Protein AF-A0A0M4FV95-F1 (afdb_monomer_lite)

Secondary structure (DSSP, 8-state):
--S--HHHHHH-EEEHHHHHHHH---HHHHHHHHHTTSS--B--SSSS--EEEHHHHHHHHHHHHHHHTT--HHHHHHHHHHHHHHHHHHHHHHHHHHHHTTT--

InterPro domains:
  IPR000551 MerR-type HTH domain [PF13411] (16-79)
  IPR000551 MerR-type HTH domain [PS50937] (16-82)
  IPR000551 MerR-type HTH domain [SM00422] (16-83)
  IPR009061 Putative DNA-binding domain superfamily [SSF46955] (15-96)
  IPR047057 MerR transcriptional regulator [PTHR30204] (15-81)

Radius of gyration: 16.71 Å; chains: 1; bounding box: 46×29×49 Å

Sequence (105 aa):
MPLLDFDLLKKLVVGIGEVSEITGVPTRKLRYWEEKAIIQSEKDGEGITRRYNYLNIKKILLIQELLDEGYTLDAAAKKVETRMKTINDVFLKLTEAASENKNDE

Organism: NCBI:txid1441095

pLDDT: mean 89.38, std 13.43, range [46.31, 98.69]

Structure (mmCIF, N/CA/C/O backbone):
data_AF-A0A0M4FV95-F1
#
_entry.id   AF-A0A0M4FV95-F1
#
loop_
_atom_site.group_PDB
_atom_site.id
_atom_site.type_symbol
_atom_site.label_atom_id
_atom_site.label_alt_id
_atom_site.label_comp_id
_atom_site.label_asym_id
_atom_site.label_entity_id
_atom_site.label_seq_id
_atom_site.pdbx_PDB_ins_code
_atom_site.Cartn_x
_atom_site.Cartn_y
_atom_site.Cartn_z
_atom_site.occupancy
_atom_site.B_iso_or_equiv
_atom_site.auth_seq_id
_atom_site.auth_comp_id
_atom_site.auth_asym_id
_atom_site.auth_atom_id
_atom_site.pdbx_PDB_model_num
ATOM 1 N N . MET A 1 1 ? -9.614 -22.257 12.464 1.00 50.12 1 MET A N 1
ATOM 2 C CA . MET A 1 1 ? -8.564 -21.220 12.446 1.00 50.12 1 MET A CA 1
ATOM 3 C C . MET A 1 1 ? -9.276 -19.894 12.222 1.00 50.12 1 MET A C 1
ATOM 5 O O . MET A 1 1 ? -9.968 -19.799 11.214 1.00 50.12 1 MET A O 1
ATOM 9 N N . PRO A 1 2 ? -9.273 -18.951 13.177 1.00 55.50 2 PRO A N 1
ATOM 10 C CA . PRO A 1 2 ? -9.903 -17.653 12.952 1.00 55.50 2 PRO A CA 1
ATOM 11 C C . PRO A 1 2 ? -9.246 -16.975 11.742 1.00 55.50 2 PRO A C 1
ATOM 13 O O . PRO A 1 2 ? -8.031 -17.042 11.583 1.00 55.50 2 PRO A O 1
ATOM 16 N N . LEU A 1 3 ? -10.058 -16.357 10.878 1.00 61.34 3 LEU A N 1
ATOM 17 C CA . LEU A 1 3 ? -9.598 -15.692 9.649 1.00 61.34 3 LEU A CA 1
ATOM 18 C C . LEU A 1 3 ? -8.696 -14.475 9.927 1.00 61.34 3 LEU A C 1
ATOM 20 O O . LEU A 1 3 ? -8.006 -14.013 9.023 1.00 61.34 3 LEU A O 1
ATOM 24 N N . LEU A 1 4 ? -8.700 -13.954 11.158 1.00 70.06 4 LEU A N 1
ATOM 25 C CA . LEU A 1 4 ? -7.836 -12.864 11.598 1.00 70.06 4 LEU A CA 1
ATOM 26 C C . LEU A 1 4 ? -7.277 -13.139 12.998 1.00 70.06 4 LEU A C 1
ATOM 28 O O . LEU A 1 4 ? -8.035 -13.302 13.952 1.00 70.06 4 LEU A O 1
ATOM 32 N N . ASP A 1 5 ? -5.950 -13.114 13.107 1.00 82.25 5 ASP A N 1
ATOM 33 C CA . ASP A 1 5 ? -5.207 -13.039 14.365 1.00 82.25 5 ASP A CA 1
ATOM 34 C C . ASP A 1 5 ? -4.617 -11.625 14.491 1.00 82.25 5 ASP A C 1
ATOM 36 O O . ASP A 1 5 ? -3.661 -11.259 13.803 1.00 82.25 5 ASP A O 1
ATOM 40 N N . PHE A 1 6 ? -5.226 -10.795 15.340 1.00 84.00 6 PHE A N 1
ATOM 41 C CA . PHE A 1 6 ? -4.820 -9.398 15.506 1.00 84.00 6 PHE A CA 1
ATOM 42 C C . PHE A 1 6 ? -3.434 -9.244 16.135 1.00 84.00 6 PHE A C 1
ATOM 44 O O . PHE A 1 6 ? -2.743 -8.268 15.837 1.00 84.00 6 PHE A O 1
ATOM 51 N N . ASP A 1 7 ? -3.015 -10.180 16.983 1.00 86.81 7 ASP A N 1
ATOM 52 C CA . ASP A 1 7 ? -1.711 -10.112 17.636 1.00 86.81 7 ASP A CA 1
ATOM 53 C C . ASP A 1 7 ? -0.594 -10.504 16.671 1.00 86.81 7 ASP A C 1
ATOM 55 O O . ASP A 1 7 ? 0.470 -9.877 16.678 1.00 86.81 7 ASP A O 1
ATOM 59 N N . LEU A 1 8 ? -0.863 -11.458 15.774 1.00 87.44 8 LEU A N 1
ATOM 60 C CA . LEU A 1 8 ? 0.003 -11.740 14.634 1.00 87.44 8 LEU A CA 1
ATOM 61 C C . LEU A 1 8 ? 0.132 -10.511 13.727 1.00 87.44 8 LEU A C 1
ATOM 63 O O . LEU A 1 8 ? 1.248 -10.101 13.412 1.00 87.44 8 LEU A O 1
ATOM 67 N N . LEU A 1 9 ? -0.987 -9.887 13.339 1.00 88.25 9 LEU A N 1
ATOM 68 C CA . LEU A 1 9 ? -0.980 -8.729 12.436 1.00 88.25 9 LEU A CA 1
ATOM 69 C C . LEU A 1 9 ? -0.175 -7.545 12.986 1.00 88.25 9 LEU A C 1
ATOM 71 O O . LEU A 1 9 ? 0.505 -6.866 12.218 1.00 88.25 9 LEU A O 1
ATOM 75 N N . LYS A 1 10 ? -0.215 -7.311 14.304 1.00 87.25 10 LYS A N 1
ATOM 76 C CA . LYS A 1 10 ? 0.578 -6.260 14.968 1.00 87.25 10 LYS A CA 1
ATOM 77 C C . LYS A 1 10 ? 2.085 -6.511 14.905 1.00 87.25 10 LYS A C 1
ATOM 79 O O . LYS A 1 10 ? 2.852 -5.555 14.901 1.00 87.25 10 LYS A O 1
ATOM 84 N N . LYS A 1 11 ? 2.507 -7.777 14.894 1.00 88.12 11 LYS A N 1
ATOM 85 C CA . LYS A 1 11 ? 3.922 -8.185 14.888 1.00 88.12 11 LYS A CA 1
ATOM 86 C C . LYS A 1 11 ? 4.441 -8.523 13.490 1.00 88.12 11 LYS A C 1
ATOM 88 O O . LYS A 1 11 ? 5.630 -8.789 13.334 1.00 88.12 11 LYS A O 1
ATOM 93 N N . LEU A 1 12 ? 3.564 -8.547 12.486 1.00 90.62 12 LEU A N 1
ATOM 94 C CA . LEU A 1 12 ? 3.898 -8.959 11.131 1.00 90.62 12 LEU A CA 1
ATOM 95 C C . LEU A 1 12 ? 4.865 -7.962 10.487 1.00 90.62 12 LEU A C 1
ATOM 97 O O . LEU A 1 12 ? 4.490 -6.827 10.195 1.00 90.62 12 LEU A O 1
ATOM 101 N N . VAL A 1 13 ? 6.081 -8.427 10.214 1.00 91.88 13 VAL A N 1
ATOM 102 C CA . VAL A 1 13 ? 7.128 -7.702 9.492 1.00 91.88 13 VAL A CA 1
ATOM 103 C C . VAL A 1 13 ? 7.799 -8.690 8.539 1.00 91.88 13 VAL A C 1
ATOM 105 O O . VAL A 1 13 ? 8.420 -9.653 8.981 1.00 91.88 13 VAL A O 1
ATOM 108 N N . VAL A 1 14 ? 7.642 -8.473 7.233 1.00 93.19 14 VAL A N 1
ATOM 109 C CA . VAL A 1 14 ? 7.982 -9.460 6.191 1.00 93.19 14 VAL A CA 1
ATOM 110 C C . VAL A 1 14 ? 9.024 -8.887 5.238 1.00 93.19 14 VAL A C 1
ATOM 112 O O . VAL A 1 14 ? 8.915 -7.730 4.826 1.00 93.19 14 VAL A O 1
ATOM 115 N N . GLY A 1 15 ? 10.048 -9.664 4.880 1.00 95.00 15 GLY A N 1
ATOM 116 C CA . GLY A 1 15 ? 11.104 -9.207 3.976 1.00 95.00 15 GLY A CA 1
ATOM 1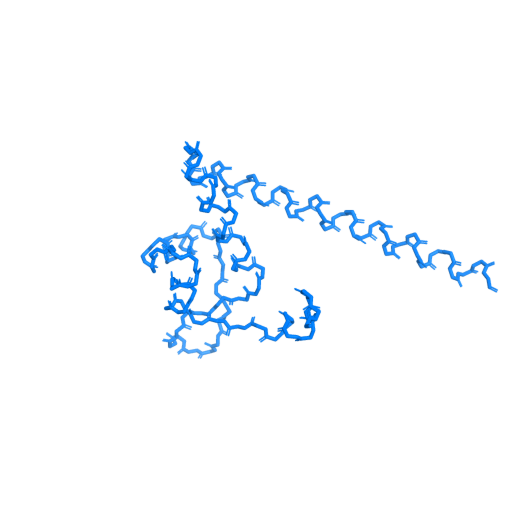17 C C . GLY A 1 15 ? 10.596 -8.970 2.551 1.00 95.00 15 GLY A C 1
ATOM 118 O O . GLY A 1 15 ? 9.684 -9.642 2.084 1.00 95.00 15 GLY A O 1
ATOM 119 N N . ILE A 1 16 ? 11.213 -8.044 1.810 1.00 95.50 16 ILE A N 1
ATOM 120 C CA . ILE A 1 16 ? 10.807 -7.724 0.425 1.00 95.50 16 ILE A CA 1
ATOM 121 C C . ILE A 1 16 ? 10.746 -8.945 -0.512 1.00 95.50 16 ILE A C 1
ATOM 123 O O . ILE A 1 16 ? 9.928 -8.960 -1.429 1.00 95.50 16 ILE A O 1
ATOM 127 N N . GLY A 1 17 ? 11.598 -9.955 -0.297 1.00 96.25 17 GLY A N 1
ATOM 128 C CA . GLY A 1 17 ? 11.572 -11.207 -1.060 1.00 96.25 17 GLY A CA 1
ATOM 129 C C . GLY A 1 17 ? 10.284 -11.995 -0.823 1.00 96.25 17 GLY A C 1
ATOM 130 O O . GLY A 1 17 ? 9.565 -12.282 -1.773 1.00 96.25 17 GLY A O 1
ATOM 131 N N . GLU A 1 18 ? 9.950 -12.240 0.442 1.00 96.31 18 GLU A N 1
ATOM 132 C CA . GLU A 1 18 ? 8.720 -12.925 0.855 1.00 96.31 18 GLU A CA 1
ATOM 133 C C . GLU A 1 18 ? 7.470 -12.131 0.448 1.00 96.31 18 GLU A C 1
ATOM 135 O O . GLU A 1 18 ? 6.505 -12.698 -0.052 1.00 96.31 18 GLU A O 1
ATOM 140 N N . VAL A 1 19 ? 7.489 -10.798 0.578 1.00 96.50 19 VAL A N 1
ATOM 141 C CA . VAL A 1 19 ? 6.387 -9.955 0.085 1.00 96.50 19 VAL A CA 1
ATOM 142 C C . VAL A 1 19 ? 6.213 -10.121 -1.421 1.00 96.50 19 VAL A C 1
ATOM 144 O O . VAL A 1 19 ? 5.083 -10.214 -1.895 1.00 96.50 19 VAL A O 1
ATOM 147 N N . SER A 1 20 ? 7.306 -10.175 -2.183 1.00 97.62 20 SER A N 1
ATOM 148 C CA . SER A 1 20 ? 7.247 -10.394 -3.629 1.00 97.62 20 SER A CA 1
ATOM 149 C C . SER A 1 20 ? 6.648 -11.756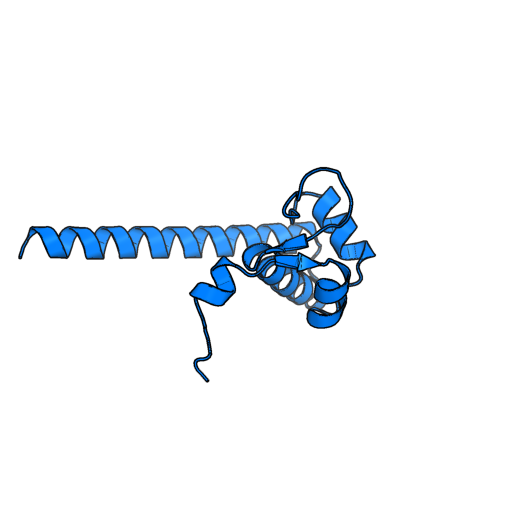 -3.977 1.00 97.62 20 SER A C 1
ATOM 151 O O . SER A 1 20 ? 5.808 -11.828 -4.869 1.00 97.62 20 SER A O 1
ATOM 153 N N . GLU A 1 21 ? 7.027 -12.802 -3.245 1.00 97.19 21 GLU A N 1
ATOM 154 C CA . GLU A 1 21 ? 6.499 -14.158 -3.412 1.00 97.19 21 GLU A CA 1
ATOM 155 C C . GLU A 1 21 ? 5.000 -14.235 -3.094 1.00 97.19 21 GLU A C 1
ATOM 157 O O . GLU A 1 21 ? 4.220 -14.720 -3.909 1.00 97.19 21 GLU A O 1
ATOM 162 N N . ILE A 1 22 ? 4.578 -13.688 -1.951 1.00 93.88 22 ILE A N 1
ATOM 163 C CA . ILE A 1 22 ? 3.187 -13.762 -1.477 1.00 93.88 22 ILE A CA 1
ATOM 164 C C . ILE A 1 22 ? 2.251 -12.891 -2.325 1.00 93.88 22 ILE A C 1
ATOM 166 O O . ILE A 1 22 ? 1.109 -13.267 -2.574 1.00 93.88 22 ILE A O 1
ATOM 170 N N . THR A 1 23 ? 2.707 -11.709 -2.752 1.00 94.25 23 THR A N 1
ATOM 171 C CA . THR A 1 23 ? 1.864 -10.753 -3.498 1.00 94.25 23 THR A CA 1
ATOM 172 C C . THR A 1 23 ? 1.961 -10.907 -5.016 1.00 94.25 23 THR A C 1
ATOM 174 O O . THR A 1 23 ? 1.182 -10.290 -5.737 1.00 94.25 23 THR A O 1
ATOM 177 N N . GLY A 1 24 ? 2.947 -11.654 -5.525 1.00 95.88 24 GLY A N 1
ATOM 178 C CA . GLY A 1 24 ? 3.266 -11.730 -6.954 1.00 95.88 24 GLY A CA 1
ATOM 179 C C . GLY A 1 24 ? 3.859 -10.440 -7.543 1.00 95.88 24 GLY A C 1
ATOM 180 O O . GLY A 1 24 ? 4.201 -10.395 -8.727 1.00 95.88 24 GLY A O 1
ATOM 181 N N . VAL A 1 25 ? 4.016 -9.374 -6.747 1.00 97.75 25 VAL A N 1
ATOM 182 C CA . VAL A 1 25 ? 4.578 -8.098 -7.203 1.00 97.75 25 VAL A CA 1
ATOM 183 C C . VAL A 1 25 ? 6.104 -8.197 -7.225 1.00 97.75 25 VAL A C 1
ATOM 185 O O . VAL A 1 25 ? 6.713 -8.420 -6.179 1.00 97.75 25 VAL A O 1
ATOM 188 N N . PRO A 1 26 ? 6.780 -7.980 -8.371 1.00 98.12 26 PRO A N 1
ATOM 189 C CA . PRO A 1 26 ? 8.235 -8.069 -8.436 1.00 98.12 26 PRO A CA 1
ATOM 190 C C . PRO A 1 26 ? 8.932 -7.107 -7.468 1.00 98.12 26 PRO A C 1
ATOM 192 O O . PRO A 1 26 ? 8.583 -5.927 -7.407 1.00 98.12 26 PRO A O 1
ATOM 195 N N . THR A 1 27 ? 9.999 -7.560 -6.805 1.00 97.38 27 THR A N 1
ATOM 196 C CA . THR A 1 27 ? 10.803 -6.740 -5.872 1.00 97.38 27 THR A CA 1
ATOM 197 C C . THR A 1 27 ? 11.224 -5.384 -6.452 1.00 97.38 27 THR A C 1
ATOM 199 O O . THR A 1 27 ? 11.224 -4.382 -5.741 1.00 97.38 27 THR A O 1
ATOM 202 N N . ARG A 1 28 ? 11.525 -5.306 -7.758 1.00 97.38 28 ARG A N 1
ATOM 203 C CA . ARG A 1 28 ? 11.818 -4.037 -8.451 1.00 97.38 28 ARG A CA 1
ATOM 204 C C . ARG A 1 28 ? 10.655 -3.037 -8.399 1.00 97.38 28 ARG A C 1
ATOM 206 O O . ARG A 1 28 ? 10.897 -1.852 -8.211 1.00 97.38 28 ARG A O 1
ATOM 213 N N . LYS A 1 29 ? 9.405 -3.501 -8.547 1.00 97.88 29 LYS A N 1
ATOM 214 C CA . LYS A 1 29 ? 8.212 -2.646 -8.451 1.00 97.88 29 LYS A CA 1
ATOM 215 C C . LYS A 1 29 ? 8.045 -2.166 -7.014 1.00 97.88 29 LYS A C 1
ATOM 217 O O . LYS A 1 29 ? 7.820 -0.984 -6.815 1.00 97.88 29 LYS A O 1
ATOM 222 N N . LEU A 1 30 ? 8.242 -3.048 -6.032 1.00 97.75 30 LEU A N 1
ATOM 223 C CA . LEU A 1 30 ? 8.171 -2.690 -4.612 1.00 97.75 30 LEU A CA 1
ATOM 224 C C . LEU A 1 30 ? 9.193 -1.603 -4.242 1.00 97.75 30 LEU A C 1
ATOM 226 O O . LEU A 1 30 ? 8.825 -0.597 -3.645 1.00 97.75 30 LEU A O 1
ATOM 230 N N . ARG A 1 31 ? 10.455 -1.744 -4.675 1.00 96.25 31 ARG A N 1
ATOM 231 C CA . ARG A 1 31 ? 11.486 -0.707 -4.476 1.00 96.25 31 ARG A CA 1
ATOM 232 C C . ARG A 1 31 ? 11.095 0.616 -5.132 1.00 96.25 31 ARG A C 1
ATOM 234 O O . ARG A 1 31 ? 11.211 1.654 -4.495 1.00 96.25 31 ARG A O 1
ATOM 241 N N . TYR A 1 32 ? 10.576 0.570 -6.357 1.00 97.38 32 TYR A N 1
ATOM 242 C CA . TYR A 1 32 ? 10.108 1.761 -7.064 1.00 97.38 32 TYR A CA 1
ATOM 243 C C . TYR A 1 32 ? 8.911 2.436 -6.372 1.00 97.38 32 TYR A C 1
ATOM 245 O O . TYR A 1 32 ? 8.864 3.658 -6.258 1.00 97.38 32 TYR A O 1
ATOM 253 N N . TRP A 1 33 ? 7.943 1.664 -5.869 1.00 97.75 33 TRP A N 1
ATOM 254 C CA . TRP A 1 33 ? 6.804 2.205 -5.118 1.00 97.75 33 TRP A CA 1
ATOM 255 C C . TRP A 1 33 ? 7.254 2.851 -3.809 1.00 97.75 33 TRP A C 1
ATOM 257 O O . TRP A 1 33 ? 6.704 3.872 -3.402 1.00 97.75 33 TRP A O 1
ATOM 267 N N . GLU A 1 34 ? 8.281 2.294 -3.173 1.00 95.62 34 GLU A N 1
ATOM 268 C CA . GLU A 1 34 ? 8.899 2.883 -1.990 1.00 95.62 34 GLU A CA 1
ATOM 269 C C . GLU A 1 34 ? 9.687 4.162 -2.297 1.00 95.62 34 GLU A C 1
ATOM 271 O O . GLU A 1 34 ? 9.555 5.144 -1.574 1.00 95.62 34 GLU A O 1
ATOM 276 N N . GLU A 1 35 ? 10.447 4.206 -3.395 1.00 95.75 35 GLU A N 1
ATOM 277 C CA . GLU A 1 35 ? 11.108 5.431 -3.878 1.00 95.75 35 GLU A CA 1
ATOM 278 C C . GLU A 1 35 ? 10.099 6.551 -4.166 1.00 95.75 35 GLU A C 1
ATOM 280 O O . GLU A 1 35 ? 10.381 7.727 -3.947 1.00 95.75 35 GLU A O 1
ATOM 285 N N . LYS A 1 36 ? 8.893 6.184 -4.614 1.00 97.00 36 LYS A N 1
ATOM 286 C CA . LYS A 1 36 ? 7.754 7.092 -4.798 1.00 97.00 36 LYS A CA 1
ATOM 287 C C . LYS A 1 36 ? 6.997 7.411 -3.502 1.00 97.00 36 LYS A C 1
ATOM 289 O O . LYS A 1 36 ? 5.982 8.097 -3.564 1.00 97.00 36 LYS A O 1
ATOM 294 N N . ALA A 1 37 ? 7.469 6.926 -2.352 1.00 96.19 37 ALA A N 1
ATOM 295 C CA . ALA A 1 37 ? 6.848 7.074 -1.035 1.00 96.19 37 ALA A CA 1
ATOM 296 C C . ALA A 1 37 ? 5.399 6.547 -0.942 1.00 96.19 37 ALA A C 1
ATOM 298 O O . ALA A 1 37 ? 4.649 6.929 -0.045 1.00 96.19 37 ALA A O 1
ATOM 299 N N . ILE A 1 38 ? 5.002 5.645 -1.846 1.00 97.19 38 ILE A N 1
ATOM 300 C CA . ILE A 1 38 ? 3.666 5.029 -1.871 1.00 97.19 38 ILE A CA 1
ATOM 301 C C . ILE A 1 38 ? 3.546 3.973 -0.759 1.00 97.19 38 ILE A C 1
ATOM 303 O O . ILE A 1 38 ? 2.514 3.847 -0.091 1.00 97.19 38 ILE A O 1
ATOM 307 N N . ILE A 1 39 ? 4.634 3.235 -0.544 1.00 96.50 39 ILE A N 1
ATOM 308 C CA . ILE A 1 39 ? 4.837 2.290 0.558 1.00 96.50 39 ILE A CA 1
ATOM 309 C C . ILE A 1 39 ? 6.126 2.655 1.295 1.00 96.50 39 ILE A C 1
ATOM 311 O O . ILE A 1 39 ? 6.972 3.359 0.749 1.00 96.50 39 ILE A O 1
ATOM 315 N N . GLN A 1 40 ? 6.283 2.192 2.530 1.00 94.31 40 GLN A N 1
ATOM 316 C CA . GLN A 1 40 ? 7.452 2.488 3.361 1.00 94.31 40 GLN A CA 1
ATOM 317 C C . GLN A 1 40 ? 7.894 1.218 4.080 1.00 94.31 40 GLN A C 1
ATOM 319 O O . GLN A 1 40 ? 7.063 0.540 4.683 1.00 94.31 40 GLN A O 1
ATOM 324 N N . SER A 1 41 ? 9.180 0.876 4.008 1.00 92.12 41 SER A N 1
ATOM 325 C CA . SER A 1 41 ? 9.715 -0.211 4.824 1.00 92.12 41 SER A CA 1
ATOM 326 C C . SER A 1 41 ? 9.894 0.208 6.282 1.00 92.12 41 SER A C 1
ATOM 328 O O . SER A 1 41 ? 10.197 1.363 6.590 1.00 92.12 41 SER A O 1
ATOM 330 N N . GLU A 1 42 ? 9.740 -0.762 7.175 1.00 88.06 42 GLU A N 1
ATOM 331 C CA . GLU A 1 42 ? 10.208 -0.659 8.550 1.00 88.06 42 GLU A CA 1
ATOM 332 C C . GLU A 1 42 ? 11.741 -0.646 8.514 1.00 88.06 42 GLU A C 1
ATOM 334 O O . GLU A 1 42 ? 12.376 -1.573 7.999 1.00 88.06 42 GLU A O 1
ATOM 339 N N . LYS A 1 43 ? 12.347 0.443 8.996 1.00 69.38 43 LYS A N 1
ATOM 340 C CA . LYS A 1 43 ? 13.803 0.556 9.097 1.00 69.38 43 LYS A CA 1
ATOM 341 C C . LYS A 1 43 ? 14.258 -0.163 10.362 1.00 69.38 43 LYS A C 1
ATOM 343 O O . LYS A 1 43 ? 14.308 0.448 11.425 1.00 69.38 43 LYS A O 1
ATOM 348 N N . ASP A 1 44 ? 14.650 -1.423 10.234 1.00 57.12 44 ASP A N 1
ATOM 349 C CA . ASP A 1 44 ? 15.566 -2.017 11.206 1.00 57.12 44 ASP A CA 1
ATOM 350 C C . ASP A 1 44 ? 16.931 -1.352 10.965 1.00 57.12 44 ASP A C 1
ATOM 352 O O . ASP A 1 44 ? 17.418 -1.341 9.832 1.00 57.12 44 ASP A O 1
ATOM 356 N N . GLY A 1 45 ? 17.478 -0.686 11.988 1.00 51.44 45 GLY A N 1
ATOM 357 C CA . GLY A 1 45 ? 18.701 0.119 11.906 1.00 51.44 45 GLY A CA 1
ATOM 358 C C . GLY A 1 45 ? 19.804 -0.515 11.049 1.00 51.44 45 GLY A C 1
ATOM 359 O O . GLY A 1 45 ? 19.987 -1.726 11.033 1.00 51.44 45 GLY A O 1
ATOM 360 N N . GLU A 1 46 ? 20.528 0.335 10.320 1.00 54.78 46 GLU A N 1
ATOM 361 C CA . GLU A 1 46 ? 21.668 -0.053 9.478 1.00 54.78 46 GLU A CA 1
ATOM 362 C C . GLU A 1 46 ? 21.331 -0.967 8.284 1.00 54.78 46 GLU A C 1
ATOM 364 O O . GLU A 1 46 ? 21.983 -1.964 8.022 1.00 54.78 46 GLU A O 1
ATOM 369 N N . GLY A 1 47 ? 20.344 -0.580 7.473 1.00 58.12 47 GLY A N 1
ATOM 370 C CA . GLY A 1 47 ? 20.417 -0.734 6.010 1.00 58.12 47 GLY A CA 1
ATOM 371 C C . GLY A 1 47 ? 20.383 -2.140 5.393 1.00 58.12 47 GLY A C 1
ATOM 372 O O . GLY A 1 47 ? 20.516 -2.235 4.173 1.00 58.12 47 GLY A O 1
ATOM 373 N N . ILE A 1 48 ? 20.189 -3.222 6.149 1.00 70.94 48 ILE A N 1
ATOM 374 C CA . ILE A 1 48 ? 20.478 -4.556 5.596 1.00 70.94 48 ILE A CA 1
ATOM 375 C C . ILE A 1 48 ? 19.328 -5.171 4.783 1.00 70.94 48 ILE A C 1
ATOM 377 O O . ILE A 1 48 ? 19.615 -5.832 3.788 1.00 70.94 48 ILE A O 1
ATOM 381 N N . THR A 1 49 ? 18.036 -4.948 5.061 1.00 81.62 49 THR A N 1
ATOM 382 C CA . THR A 1 49 ? 16.950 -5.461 4.186 1.00 81.62 49 THR A CA 1
ATOM 383 C C . THR A 1 49 ? 15.626 -4.724 4.407 1.00 81.62 49 THR A C 1
ATOM 385 O O . THR A 1 49 ? 15.217 -4.507 5.540 1.00 81.62 49 THR A O 1
ATOM 388 N N . ARG A 1 50 ? 14.919 -4.378 3.318 1.00 90.94 50 ARG A N 1
ATOM 389 C CA . ARG A 1 50 ? 13.568 -3.787 3.372 1.00 90.94 50 ARG A CA 1
ATOM 390 C C . ARG A 1 50 ? 12.566 -4.792 3.924 1.00 90.94 50 ARG A C 1
ATOM 392 O O . ARG A 1 50 ? 12.468 -5.905 3.395 1.00 90.94 50 ARG A O 1
ATOM 399 N N . ARG A 1 51 ? 11.792 -4.369 4.919 1.00 93.19 51 ARG A N 1
ATOM 400 C CA . ARG A 1 51 ? 10.717 -5.161 5.513 1.00 93.19 51 ARG A CA 1
ATOM 401 C C . ARG A 1 51 ? 9.421 -4.369 5.540 1.00 93.19 51 ARG A C 1
ATOM 403 O O . ARG A 1 51 ? 9.449 -3.166 5.757 1.00 93.19 51 ARG A O 1
ATOM 410 N N . TYR A 1 52 ? 8.294 -5.027 5.316 1.00 95.12 52 TYR A N 1
ATOM 411 C CA . TYR A 1 52 ? 6.993 -4.377 5.230 1.00 95.12 52 TYR A CA 1
ATOM 412 C C . TYR A 1 52 ? 6.043 -4.963 6.265 1.00 95.12 52 TYR A C 1
ATOM 414 O O . TYR A 1 52 ? 5.932 -6.181 6.411 1.00 95.12 52 TYR A O 1
ATOM 422 N N . ASN A 1 53 ? 5.358 -4.074 6.976 1.00 94.69 53 ASN A N 1
ATOM 423 C CA . ASN A 1 53 ? 4.305 -4.445 7.906 1.00 94.69 53 ASN A CA 1
ATOM 424 C C . ASN A 1 53 ? 3.001 -4.816 7.176 1.00 94.69 53 ASN A C 1
ATOM 426 O O . ASN A 1 53 ? 2.859 -4.634 5.960 1.00 94.69 53 ASN A O 1
ATOM 430 N N . TYR A 1 54 ? 2.008 -5.266 7.941 1.00 93.56 54 TYR A N 1
ATOM 431 C CA . TYR A 1 54 ? 0.676 -5.585 7.425 1.00 93.56 54 TYR A CA 1
ATOM 432 C C . TYR A 1 54 ? 0.048 -4.462 6.578 1.00 93.56 54 TYR A C 1
ATOM 434 O O . TYR A 1 54 ? -0.494 -4.728 5.504 1.00 93.56 54 TYR A O 1
ATOM 442 N N . LEU A 1 55 ? 0.125 -3.202 7.024 1.00 93.00 55 LEU A N 1
ATOM 443 C CA . LEU A 1 55 ? -0.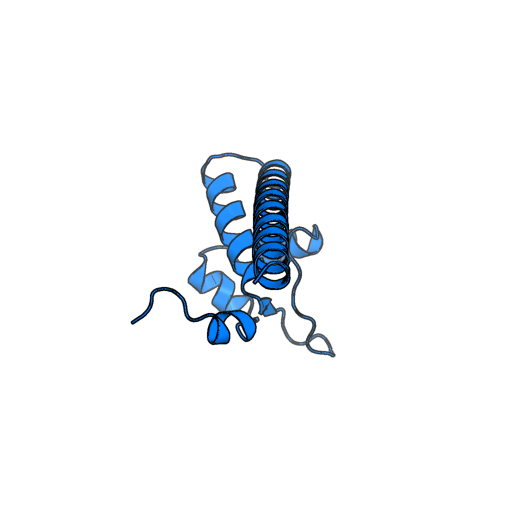486 -2.078 6.307 1.00 93.00 55 LEU A CA 1
ATOM 444 C C . LEU A 1 55 ? 0.161 -1.858 4.938 1.00 93.00 55 LEU A C 1
ATOM 446 O O . LEU A 1 55 ? -0.544 -1.599 3.963 1.00 93.00 55 LEU A O 1
ATOM 450 N N . ASN A 1 56 ? 1.482 -1.993 4.848 1.00 96.06 56 ASN A N 1
ATOM 451 C CA . ASN A 1 56 ? 2.203 -1.894 3.586 1.00 96.06 56 ASN A CA 1
ATOM 452 C C . ASN A 1 56 ? 1.872 -3.062 2.653 1.00 96.06 56 ASN A C 1
ATOM 454 O O . ASN A 1 56 ? 1.587 -2.825 1.484 1.00 96.06 56 ASN A O 1
ATOM 458 N N . ILE A 1 57 ? 1.821 -4.297 3.158 1.00 96.06 57 ILE A N 1
ATOM 459 C CA . ILE A 1 57 ? 1.430 -5.469 2.355 1.00 96.06 57 ILE A CA 1
ATOM 460 C C . ILE A 1 57 ? 0.005 -5.297 1.811 1.00 96.06 57 ILE A C 1
ATOM 462 O O . ILE A 1 57 ? -0.241 -5.510 0.625 1.00 96.06 57 ILE A O 1
ATOM 466 N N . LYS A 1 58 ? -0.926 -4.813 2.640 1.00 94.56 58 LYS A N 1
ATOM 467 C CA . LYS A 1 58 ? -2.292 -4.499 2.208 1.00 94.56 58 LYS A CA 1
ATOM 468 C C . LYS A 1 58 ? -2.324 -3.422 1.121 1.00 94.56 58 LYS A C 1
ATOM 470 O O . LYS A 1 58 ? -3.057 -3.571 0.148 1.00 94.56 58 LYS A O 1
ATOM 475 N N . LYS A 1 59 ? -1.534 -2.349 1.260 1.00 97.00 59 LYS A N 1
ATOM 476 C CA . LYS A 1 59 ? -1.400 -1.320 0.214 1.00 97.00 59 LYS A CA 1
ATOM 477 C C . LYS A 1 59 ? -0.889 -1.919 -1.094 1.00 97.00 59 LYS A C 1
ATOM 479 O O . LYS A 1 59 ? -1.457 -1.624 -2.137 1.00 97.00 59 LYS A O 1
ATOM 484 N N . ILE A 1 60 ? 0.148 -2.756 -1.031 1.00 98.00 60 ILE A N 1
ATOM 485 C CA . ILE A 1 60 ? 0.758 -3.404 -2.200 1.00 98.00 60 ILE A CA 1
ATOM 486 C C . ILE A 1 60 ? -0.288 -4.197 -2.985 1.00 98.00 60 ILE A C 1
ATOM 488 O O . ILE A 1 60 ? -0.399 -4.002 -4.193 1.00 98.00 60 ILE A O 1
ATOM 492 N N . LEU A 1 61 ? -1.075 -5.030 -2.298 1.00 97.25 61 LEU A N 1
ATOM 493 C CA . LEU A 1 61 ? -2.129 -5.837 -2.920 1.00 97.25 61 LEU A CA 1
ATOM 494 C C . LEU A 1 61 ? -3.182 -4.964 -3.612 1.00 97.25 61 LEU A C 1
ATOM 496 O O . LEU A 1 61 ? -3.429 -5.128 -4.800 1.00 97.25 61 LEU A O 1
ATOM 500 N N . LEU A 1 62 ? -3.730 -3.972 -2.903 1.00 97.75 62 LEU A N 1
ATOM 501 C CA . LEU A 1 62 ? -4.774 -3.100 -3.453 1.00 97.75 62 LEU A CA 1
ATOM 502 C C . LEU A 1 62 ? -4.277 -2.241 -4.627 1.00 97.75 62 LEU A C 1
ATOM 504 O O . LEU A 1 62 ? -5.034 -1.938 -5.545 1.00 97.75 62 LEU A O 1
ATOM 508 N N . ILE A 1 63 ? -3.012 -1.812 -4.597 1.00 98.50 63 ILE A N 1
ATOM 509 C CA . ILE A 1 63 ? -2.408 -1.091 -5.722 1.00 98.50 63 ILE A CA 1
ATOM 510 C C . ILE A 1 63 ? -2.255 -2.033 -6.912 1.00 98.50 63 ILE A C 1
ATOM 512 O O . ILE A 1 63 ? -2.594 -1.640 -8.022 1.00 98.50 63 ILE A O 1
ATOM 516 N N . GLN A 1 64 ? -1.761 -3.254 -6.693 1.00 98.06 64 GLN A N 1
ATOM 517 C CA . GLN A 1 64 ? -1.576 -4.236 -7.758 1.00 98.06 64 GLN A CA 1
ATOM 518 C C . GLN A 1 64 ? -2.907 -4.579 -8.445 1.00 98.06 64 GLN A C 1
ATOM 520 O O . GLN A 1 64 ? -2.953 -4.536 -9.668 1.00 98.06 64 GLN A O 1
ATOM 525 N N . GLU A 1 65 ? -3.988 -4.787 -7.686 1.00 97.62 65 GLU A N 1
ATOM 526 C CA . GLU A 1 65 ? -5.343 -4.996 -8.228 1.00 97.62 65 GLU A CA 1
ATOM 527 C C . GLU A 1 65 ? -5.776 -3.848 -9.155 1.00 97.62 65 GLU A C 1
ATOM 529 O O . GLU A 1 65 ? -6.199 -4.074 -10.285 1.00 97.62 65 GLU A O 1
ATOM 534 N N . LEU A 1 66 ? -5.593 -2.594 -8.728 1.00 98.44 66 LEU A N 1
ATOM 535 C CA . LEU A 1 66 ? -5.940 -1.428 -9.548 1.00 98.44 66 LEU A CA 1
ATOM 536 C C . LEU A 1 66 ? -5.045 -1.297 -10.790 1.00 98.44 66 LEU A C 1
ATOM 538 O O . LEU A 1 66 ? -5.502 -0.860 -11.844 1.00 98.44 66 LEU A O 1
ATOM 542 N N . LEU A 1 67 ? -3.767 -1.660 -10.700 1.00 98.06 67 LEU A N 1
ATOM 543 C CA . LEU A 1 67 ? -2.904 -1.696 -11.882 1.00 98.06 67 LEU A CA 1
ATOM 544 C C . LEU A 1 67 ? -3.386 -2.744 -12.892 1.00 98.06 67 LEU A C 1
ATOM 546 O O . LEU A 1 67 ? -3.360 -2.475 -14.092 1.00 98.06 67 LEU A O 1
ATOM 550 N N . ASP A 1 68 ? -3.849 -3.898 -12.414 1.00 97.56 68 ASP A N 1
ATOM 551 C CA . ASP A 1 68 ? -4.380 -4.974 -13.257 1.00 97.56 68 ASP A CA 1
ATOM 552 C C . ASP A 1 68 ? -5.730 -4.591 -13.894 1.00 97.56 68 ASP A C 1
ATOM 554 O O . ASP A 1 68 ? -6.025 -4.996 -15.018 1.00 97.56 68 ASP A O 1
ATOM 558 N N . GLU A 1 69 ? -6.499 -3.712 -13.246 1.00 98.06 69 GLU A N 1
ATOM 559 C CA . GLU A 1 69 ? -7.687 -3.053 -13.813 1.00 98.06 69 GLU A CA 1
ATOM 560 C C . GLU A 1 69 ? -7.359 -1.926 -14.820 1.00 98.06 69 GLU A C 1
ATOM 562 O O . GLU A 1 69 ? -8.263 -1.348 -15.426 1.00 98.06 69 GLU A O 1
ATOM 567 N N . GLY A 1 70 ? -6.078 -1.596 -15.022 1.00 98.25 70 GLY A N 1
ATOM 568 C CA . GLY A 1 70 ? -5.626 -0.606 -16.005 1.00 98.25 70 GLY A CA 1
ATOM 569 C C . GLY A 1 70 ? -5.451 0.819 -15.470 1.00 98.25 70 GLY A C 1
ATOM 570 O O . GLY A 1 70 ? -5.256 1.749 -16.257 1.00 98.25 70 GLY A O 1
ATOM 571 N N . TYR A 1 71 ? -5.488 1.028 -14.151 1.00 98.56 71 TYR A N 1
ATOM 572 C CA . TYR A 1 71 ? -5.145 2.326 -13.571 1.00 98.56 71 TYR A CA 1
ATOM 573 C C . TYR A 1 71 ? -3.641 2.611 -13.670 1.00 98.56 71 TYR A C 1
ATOM 575 O O . TYR A 1 71 ? -2.797 1.716 -13.667 1.00 98.56 71 TYR A O 1
ATOM 583 N N . THR A 1 72 ? -3.281 3.896 -13.695 1.00 98.50 72 THR A N 1
ATOM 584 C CA . THR A 1 72 ? -1.888 4.311 -13.491 1.00 98.50 72 THR A CA 1
ATOM 585 C C . THR A 1 72 ? -1.487 4.125 -12.027 1.00 98.50 72 THR A C 1
ATOM 587 O O . THR A 1 72 ? -2.335 4.155 -11.133 1.00 98.50 72 THR A O 1
ATOM 590 N N . LEU A 1 73 ? -0.183 3.996 -11.761 1.00 98.25 73 LEU A N 1
ATOM 591 C CA . LEU A 1 73 ? 0.334 3.871 -10.393 1.00 98.25 73 LEU A CA 1
ATOM 592 C C . LEU A 1 73 ? -0.110 5.030 -9.492 1.00 98.25 73 LEU A C 1
ATOM 594 O O . LEU A 1 73 ? -0.560 4.790 -8.375 1.00 98.25 73 LEU A O 1
ATOM 598 N N . ASP A 1 74 ? -0.047 6.266 -9.988 1.00 98.31 74 ASP A N 1
ATOM 599 C CA . ASP A 1 74 ? -0.440 7.450 -9.218 1.00 98.31 74 ASP A CA 1
ATOM 600 C C . ASP A 1 74 ? -1.941 7.440 -8.887 1.00 98.31 74 ASP A C 1
ATOM 602 O O . ASP A 1 74 ? -2.343 7.745 -7.761 1.00 98.31 74 ASP A O 1
ATOM 606 N N . ALA A 1 75 ? -2.786 7.039 -9.846 1.00 98.62 75 ALA A N 1
ATOM 607 C CA . ALA A 1 75 ? -4.225 6.917 -9.626 1.00 98.62 75 ALA A CA 1
ATOM 608 C C . ALA A 1 75 ? -4.553 5.794 -8.630 1.00 98.62 75 ALA A C 1
ATOM 610 O O . ALA A 1 75 ? -5.389 5.986 -7.742 1.00 98.62 75 ALA A O 1
ATOM 611 N N . ALA A 1 76 ? -3.876 4.649 -8.749 1.00 98.69 76 ALA A N 1
ATOM 612 C CA . ALA A 1 76 ? -4.025 3.517 -7.844 1.00 98.69 76 ALA A CA 1
ATOM 613 C C . ALA A 1 76 ? -3.614 3.890 -6.411 1.00 98.69 76 ALA A C 1
ATOM 615 O O . ALA A 1 76 ? -4.406 3.740 -5.479 1.00 98.69 76 ALA A O 1
ATOM 616 N N . ALA A 1 77 ? -2.422 4.469 -6.241 1.00 98.31 77 ALA A N 1
ATOM 617 C CA . ALA A 1 77 ? -1.906 4.913 -4.950 1.00 98.31 77 ALA A CA 1
ATOM 618 C C . ALA A 1 77 ? -2.859 5.902 -4.262 1.00 98.31 77 ALA A C 1
ATOM 620 O O . ALA A 1 77 ? -3.222 5.706 -3.101 1.00 98.31 77 ALA A O 1
ATOM 621 N N . LYS A 1 78 ? -3.348 6.912 -4.996 1.00 98.44 78 LYS A N 1
ATOM 622 C CA . LYS A 1 78 ? -4.294 7.908 -4.470 1.00 98.44 78 LYS A CA 1
ATOM 623 C C . LYS A 1 78 ? -5.626 7.288 -4.042 1.00 98.44 78 LYS A C 1
ATOM 625 O O . LYS A 1 78 ? -6.179 7.661 -3.003 1.00 98.44 78 LYS A O 1
ATOM 630 N N . LYS A 1 79 ? -6.163 6.344 -4.823 1.00 98.44 79 LYS A N 1
ATOM 631 C CA . LYS A 1 79 ? -7.408 5.631 -4.486 1.00 98.44 79 LYS A CA 1
ATOM 632 C C . LYS A 1 79 ? -7.247 4.798 -3.218 1.00 98.44 79 LYS A C 1
ATOM 634 O O . LYS A 1 79 ? -8.104 4.868 -2.338 1.00 98.44 79 LYS A O 1
ATOM 639 N N . VAL A 1 80 ? -6.147 4.055 -3.106 1.00 98.12 80 VAL A N 1
ATOM 640 C CA . VAL A 1 80 ? -5.853 3.232 -1.925 1.00 98.12 80 VAL A CA 1
ATOM 641 C C . VAL A 1 80 ? -5.664 4.099 -0.686 1.00 98.12 80 VAL A C 1
ATOM 643 O O . VAL A 1 80 ? -6.270 3.815 0.345 1.00 98.12 80 VAL A O 1
ATOM 646 N N . GLU A 1 81 ? -4.906 5.191 -0.785 1.00 96.88 81 GLU A N 1
ATOM 647 C CA . GLU A 1 81 ? -4.721 6.132 0.322 1.00 96.88 81 GLU A CA 1
ATOM 648 C C . GLU A 1 81 ? -6.059 6.719 0.795 1.00 96.88 81 GLU A C 1
ATOM 650 O O . GLU A 1 81 ? -6.355 6.709 1.991 1.00 96.88 81 GLU A O 1
ATOM 655 N N . THR A 1 82 ? -6.895 7.170 -0.144 1.00 97.69 82 THR A N 1
ATOM 656 C CA . THR A 1 82 ? -8.230 7.707 0.159 1.00 97.69 82 THR A CA 1
ATOM 657 C C . THR A 1 82 ? -9.079 6.670 0.890 1.00 97.69 82 THR A C 1
ATOM 659 O O . THR A 1 82 ? -9.634 6.962 1.947 1.00 97.69 82 THR A O 1
ATOM 662 N N . ARG A 1 83 ? -9.120 5.429 0.384 1.00 96.00 83 ARG A N 1
ATOM 663 C CA . ARG A 1 83 ? -9.880 4.332 0.998 1.00 96.00 83 ARG A CA 1
ATOM 664 C C . ARG A 1 83 ? -9.396 4.022 2.415 1.00 96.00 83 ARG A C 1
ATOM 666 O O . ARG A 1 83 ? -10.218 3.787 3.296 1.00 96.00 83 ARG A O 1
ATOM 673 N N . MET A 1 84 ? -8.084 4.033 2.653 1.00 94.25 84 MET A N 1
ATOM 674 C CA . MET A 1 84 ? -7.525 3.813 3.990 1.00 94.25 84 MET A CA 1
ATOM 675 C C . MET A 1 84 ? -7.893 4.933 4.966 1.00 94.25 84 MET A C 1
ATOM 677 O O . MET A 1 84 ? -8.255 4.626 6.099 1.00 94.25 84 MET A O 1
ATOM 681 N N . LYS A 1 85 ? -7.855 6.201 4.529 1.00 95.00 85 LYS A N 1
ATOM 682 C CA . LYS A 1 85 ? -8.290 7.348 5.346 1.00 95.00 85 LYS A CA 1
ATOM 683 C C . LYS A 1 85 ? -9.761 7.226 5.730 1.00 95.00 85 LYS A C 1
ATOM 685 O O . LYS A 1 85 ? -10.073 7.244 6.911 1.00 95.00 85 LYS A O 1
ATOM 690 N N . THR A 1 86 ? -10.640 6.962 4.760 1.00 95.50 86 THR A N 1
ATOM 691 C CA . THR A 1 86 ? -12.075 6.769 5.026 1.00 95.50 86 THR A CA 1
ATOM 692 C C . THR A 1 86 ? -12.325 5.659 6.045 1.00 95.50 86 THR A C 1
ATOM 694 O O . THR A 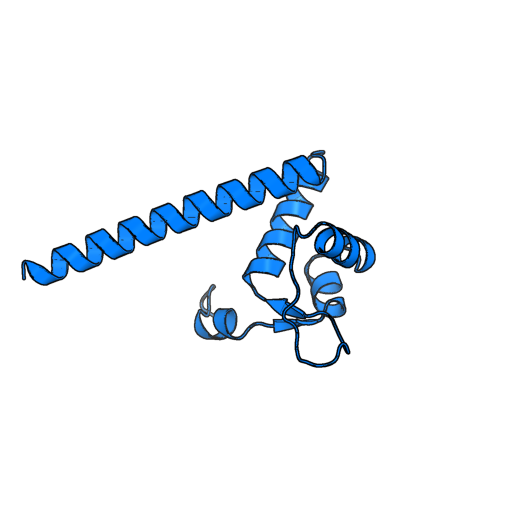1 86 ? -13.124 5.830 6.959 1.00 95.50 86 THR A O 1
ATOM 697 N N . ILE A 1 87 ? -11.635 4.523 5.911 1.00 94.31 87 ILE A N 1
ATOM 698 C CA . ILE A 1 87 ? -11.764 3.411 6.860 1.00 94.31 87 ILE A CA 1
ATOM 699 C C . ILE A 1 87 ? -11.299 3.832 8.262 1.00 94.31 87 ILE A C 1
ATOM 701 O O . ILE A 1 87 ? -11.982 3.536 9.239 1.00 94.31 87 ILE A O 1
ATOM 705 N N . ASN A 1 88 ? -10.167 4.531 8.366 1.00 92.31 88 ASN A N 1
ATOM 706 C CA . ASN A 1 88 ? -9.650 5.019 9.642 1.00 92.31 88 ASN A CA 1
ATOM 707 C C . ASN A 1 88 ? -10.622 5.994 10.323 1.00 92.31 88 ASN A C 1
ATOM 709 O O . ASN A 1 88 ? -10.903 5.843 11.508 1.00 92.31 88 ASN A O 1
ATOM 713 N N . ASP A 1 89 ? -11.190 6.933 9.567 1.00 94.94 89 ASP A N 1
ATOM 714 C CA . ASP A 1 89 ? -12.154 7.910 10.083 1.00 94.94 89 ASP A CA 1
ATOM 715 C C . ASP A 1 89 ? -13.429 7.232 10.603 1.00 94.94 89 ASP A C 1
ATOM 717 O O . ASP A 1 89 ? -13.989 7.640 11.619 1.00 94.94 89 ASP A O 1
ATOM 721 N N . VAL A 1 90 ? -13.889 6.172 9.929 1.00 95.38 90 VAL A N 1
ATOM 722 C CA . VAL A 1 90 ? -15.030 5.368 10.391 1.00 95.38 90 VAL A CA 1
ATOM 723 C C . VAL A 1 90 ? -14.703 4.667 11.710 1.00 95.38 90 VAL A C 1
ATOM 725 O O . VAL A 1 90 ? -15.503 4.729 12.640 1.00 95.38 90 VAL A O 1
ATOM 728 N N . PHE A 1 91 ? -13.534 4.031 11.824 1.00 93.00 91 PHE A N 1
ATOM 729 C CA . PHE A 1 91 ? -13.132 3.364 13.067 1.00 93.00 91 PHE A CA 1
ATOM 730 C C . PHE A 1 91 ? -12.939 4.336 14.232 1.00 93.00 91 PHE A C 1
ATOM 732 O O . PHE A 1 91 ? -13.302 3.998 15.360 1.00 93.00 91 PHE A O 1
ATOM 739 N N . LEU A 1 92 ? -12.417 5.537 13.972 1.00 92.56 92 LEU A N 1
ATOM 740 C CA . LEU A 1 92 ? -12.279 6.573 14.991 1.00 92.56 92 LEU A CA 1
ATOM 741 C C . LEU A 1 92 ? -13.652 6.973 15.551 1.00 92.56 92 LEU A C 1
ATOM 743 O O . LEU A 1 92 ? -13.865 6.869 16.755 1.00 92.56 92 LEU A O 1
ATOM 747 N N . LYS A 1 93 ? -14.619 7.273 14.674 1.00 94.12 93 LYS A N 1
ATOM 748 C CA . LYS A 1 93 ? -16.000 7.608 15.070 1.00 94.12 93 LYS A CA 1
ATOM 749 C C . LYS A 1 93 ? -16.689 6.490 15.851 1.00 94.12 93 LYS A C 1
ATOM 751 O O . LYS A 1 93 ? -17.412 6.751 16.805 1.00 94.12 93 LYS A O 1
ATOM 756 N N . LEU A 1 94 ? -16.475 5.234 15.452 1.00 93.88 94 LEU A N 1
ATOM 757 C CA . LEU A 1 94 ? -17.016 4.079 16.176 1.00 93.88 94 LEU A CA 1
ATOM 758 C C . LEU A 1 94 ? -16.411 3.951 17.580 1.00 93.88 94 LEU A C 1
ATOM 760 O O . LEU A 1 94 ? -17.111 3.575 18.517 1.00 93.88 94 LEU A O 1
ATOM 764 N N . THR A 1 95 ? -15.123 4.263 17.726 1.00 93.12 95 THR A N 1
ATOM 765 C CA . THR A 1 95 ? -14.423 4.216 19.016 1.00 93.12 95 THR A CA 1
ATOM 766 C C . THR A 1 95 ? -14.914 5.322 19.949 1.00 93.12 95 THR A C 1
ATOM 768 O O . THR A 1 95 ? -15.148 5.061 21.128 1.00 93.12 95 THR A O 1
ATOM 771 N N . GLU A 1 96 ? -15.124 6.529 19.423 1.00 91.81 96 GLU A N 1
ATOM 772 C CA . GLU A 1 96 ? -15.710 7.661 20.153 1.00 91.81 96 GLU A CA 1
ATOM 773 C C . GLU A 1 96 ? -17.123 7.321 20.646 1.00 91.81 96 GLU A C 1
ATOM 775 O O . GLU A 1 96 ? -17.368 7.335 21.851 1.00 91.81 96 GLU A O 1
ATOM 780 N N . ALA A 1 97 ? -18.006 6.861 19.752 1.00 91.25 97 ALA A N 1
ATOM 781 C CA . ALA A 1 97 ? -19.373 6.475 20.111 1.00 91.25 97 ALA A CA 1
ATOM 782 C C . ALA 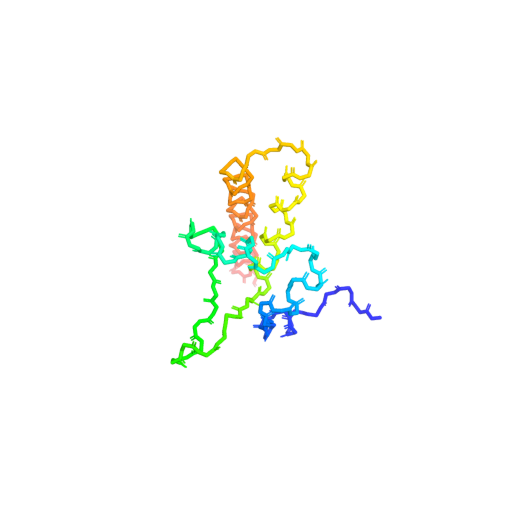A 1 97 ? -19.427 5.343 21.158 1.00 91.25 97 ALA A C 1
ATOM 784 O O . ALA A 1 97 ? -20.273 5.341 22.049 1.00 91.25 97 ALA A O 1
ATOM 785 N N . ALA A 1 98 ? -18.516 4.367 21.085 1.00 86.69 98 ALA A N 1
ATOM 786 C CA . ALA A 1 98 ? -18.434 3.289 22.074 1.00 86.69 98 ALA A CA 1
ATOM 787 C C . ALA A 1 98 ? -17.896 3.754 23.442 1.00 86.69 98 ALA A C 1
ATOM 789 O O . ALA A 1 98 ? -18.141 3.089 24.449 1.00 86.69 98 ALA A O 1
ATOM 790 N N . SER A 1 99 ? -17.148 4.861 23.477 1.00 82.06 99 SER A N 1
ATOM 791 C CA . SER A 1 99 ? -16.600 5.452 24.703 1.00 82.06 99 SER A CA 1
ATOM 792 C C . SER A 1 99 ? -17.621 6.350 25.404 1.00 82.06 99 SER A C 1
ATOM 794 O O . SER A 1 99 ? -17.683 6.349 26.629 1.00 82.06 99 SER A O 1
ATOM 796 N N . GLU A 1 100 ? -18.448 7.068 24.641 1.00 75.12 100 GLU A N 1
ATOM 797 C CA . GLU A 1 100 ? -19.546 7.897 25.161 1.00 75.12 100 GLU A CA 1
ATOM 798 C C . GLU A 1 100 ? -20.624 7.042 25.844 1.00 75.12 100 GLU A C 1
ATOM 800 O O . GLU A 1 100 ? -20.994 7.320 26.980 1.00 75.12 100 GLU A O 1
ATOM 805 N N . ASN A 1 101 ? -21.008 5.911 25.242 1.00 66.56 101 ASN A N 1
ATOM 806 C CA . ASN A 1 101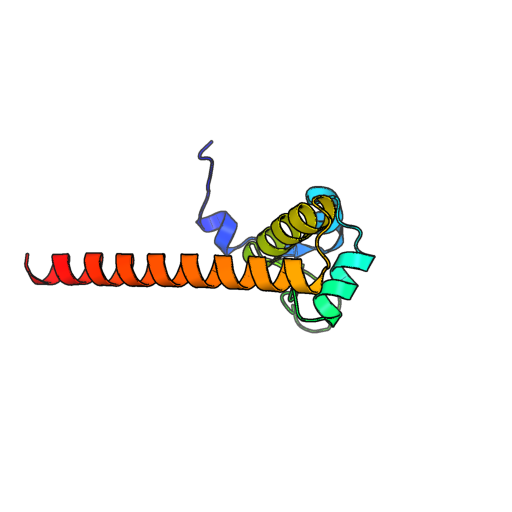 ? -21.997 4.988 25.817 1.00 66.56 101 ASN A CA 1
ATOM 807 C C . ASN A 1 101 ? -21.563 4.310 27.136 1.00 66.56 101 ASN A C 1
ATOM 809 O O . ASN A 1 101 ? -22.394 3.704 27.798 1.00 66.56 101 ASN A O 1
ATOM 813 N N . LYS A 1 102 ? -20.277 4.370 27.517 1.00 60.53 102 LYS A N 1
ATOM 814 C CA . LYS A 1 102 ? -19.770 3.826 28.793 1.00 60.53 102 LYS A CA 1
ATOM 815 C C . LYS A 1 102 ? -19.747 4.839 29.938 1.00 60.53 102 LYS A C 1
ATOM 817 O O . LYS A 1 102 ? -19.478 4.438 31.062 1.00 60.53 102 LYS A O 1
ATOM 822 N N . ASN A 1 103 ? -19.951 6.126 29.655 1.00 58.75 103 ASN A N 1
ATOM 823 C CA . ASN A 1 103 ? -19.960 7.180 30.674 1.00 58.75 103 ASN A CA 1
ATOM 824 C C . ASN A 1 103 ? -21.383 7.525 31.152 1.00 58.75 103 ASN A C 1
ATOM 826 O O . ASN A 1 103 ? -21.521 8.253 32.134 1.00 58.75 103 ASN A O 1
ATOM 830 N N . ASP A 1 104 ? -22.404 6.999 30.468 1.00 52.12 104 ASP A N 1
ATOM 831 C CA . ASP A 1 104 ? -23.827 7.157 30.793 1.00 52.12 104 ASP A CA 1
ATOM 832 C C . ASP A 1 104 ? -24.434 5.909 31.490 1.00 52.12 104 ASP A C 1
ATOM 834 O O . ASP A 1 104 ? -25.617 5.920 31.837 1.00 52.12 104 ASP A O 1
ATOM 838 N N . GLU A 1 105 ? -23.632 4.856 31.721 1.00 46.31 105 GLU A N 1
ATOM 839 C CA . GLU A 1 105 ? -23.938 3.673 32.559 1.00 46.31 105 GLU A CA 1
ATOM 840 C C . GLU A 1 105 ? -23.081 3.664 33.834 1.00 46.31 105 GLU A C 1
ATOM 842 O O . GLU A 1 105 ? -23.633 3.333 34.912 1.00 46.31 105 GLU A O 1
#

Foldseek 3Di:
DPPDDPVCLVVDKAFLVVLCVVQVPDSVVVVVCVVVVLAHFDDPDDDDTGIHGNVRSVLSNQLVVVVVVVDDSVRSSVVSVVVVVVVVVVVVVVVVVVVVVVVVD